Protein AF-J1I7Q8-F1 (afdb_monomer_lite)

pLDDT: mean 83.84, std 15.62, range [47.03, 97.5]

Organism: NCBI:txid694433

Secondary structure (DSSP, 8-state):
-HHHHHHHHHHHHHHHTTTT-------TTS-HHHHHHHHHSTTSTTSHHHHHHHHHHHTHHHHTT-BHHHHHHHH-S-SEE-TTS-EEEE-S-SGGGGT-----S--EEEEEEETTTEEEEEEEE--

Radius of gyration: 21.46 Å; chains: 1; bounding box: 40×26×73 Å

Sequence (127 aa):
MRKEIRLSCIIIIATLFFSCVRSRGEVVIFNDAFFKQWRRDKKGCGSFRANNFQLLIENKTKIVGVDIRNIRSKLGAPEKKMNNGNWLYYLEGGIQCLGDSNIVDVKVLIVEIENQKNIIDLKVLVP

Foldseek 3Di:
DVVVVVVVVVVVVVVVVPPPPPPLLDLVPDDLVLLVVLVVCQQQAVLSLVVCVVVCVVCVVSQFFHWPVVVCVRNPAALDQDPQRKGKGFRHDDCVVVPDSDDDQGKIWIFDDDPNTGTHDIDIDGD

Structure (mmCIF, N/CA/C/O backbone):
data_AF-J1I7Q8-F1
#
_entry.id   AF-J1I7Q8-F1
#
loop_
_atom_site.group_PDB
_atom_site.id
_atom_site.type_symbol
_atom_site.label_atom_id
_atom_site.label_alt_id
_atom_site.label_comp_id
_atom_site.label_asym_id
_atom_site.label_entity_id
_atom_site.label_seq_id
_atom_site.pdbx_PDB_ins_code
_atom_site.Cartn_x
_atom_site.Cartn_y
_atom_site.Cartn_z
_atom_site.occupancy
_atom_site.B_iso_or_equiv
_atom_site.auth_seq_id
_atom_site.auth_comp_id
_atom_site.auth_asym_id
_atom_site.auth_atom_id
_atom_site.pdbx_PDB_model_num
ATOM 1 N N . MET A 1 1 ? -27.393 -10.937 56.083 1.00 50.53 1 MET A N 1
ATOM 2 C CA . MET A 1 1 ? -27.938 -10.842 54.706 1.00 50.53 1 MET A CA 1
ATOM 3 C C . MET A 1 1 ? -27.647 -9.532 53.960 1.00 50.53 1 MET A C 1
ATOM 5 O O . MET A 1 1 ? -27.207 -9.623 52.827 1.00 50.53 1 MET A O 1
ATOM 9 N N . ARG A 1 2 ? -27.811 -8.314 54.518 1.00 54.06 2 ARG A N 1
ATOM 10 C CA . ARG A 1 2 ? -27.573 -7.058 53.745 1.00 54.06 2 ARG A CA 1
ATOM 11 C C . ARG A 1 2 ? -26.113 -6.789 53.327 1.00 54.06 2 ARG A C 1
ATOM 13 O O . ARG A 1 2 ? -25.888 -6.016 52.402 1.00 54.06 2 ARG A O 1
ATOM 20 N N . LYS A 1 3 ? -25.126 -7.389 54.005 1.00 47.19 3 LYS A N 1
ATOM 21 C CA . LYS A 1 3 ? -23.694 -7.189 53.705 1.00 47.19 3 LYS A CA 1
ATOM 22 C C . LYS A 1 3 ? -23.217 -7.991 52.484 1.00 47.19 3 LYS A C 1
ATOM 24 O O . LYS A 1 3 ? -22.338 -7.519 51.776 1.00 47.19 3 LYS A O 1
ATOM 29 N N . GLU A 1 4 ? -23.844 -9.128 52.184 1.00 51.16 4 GLU A N 1
ATOM 30 C CA . GLU A 1 4 ? -23.418 -10.008 51.079 1.00 51.16 4 GLU A CA 1
ATOM 31 C C . GLU A 1 4 ? -23.901 -9.526 49.706 1.00 51.16 4 GLU A C 1
ATOM 33 O O . GLU A 1 4 ? -23.203 -9.658 48.701 1.00 51.16 4 GLU A O 1
ATOM 38 N N . ILE A 1 5 ? -25.045 -8.836 49.680 1.00 57.72 5 ILE A N 1
ATOM 39 C CA . ILE A 1 5 ? -25.576 -8.189 48.471 1.00 57.72 5 ILE A CA 1
ATOM 40 C C . ILE A 1 5 ? -24.646 -7.050 48.011 1.00 57.72 5 ILE A C 1
ATOM 42 O O . ILE A 1 5 ? -24.447 -6.851 46.816 1.00 57.72 5 ILE A O 1
ATOM 46 N N . ARG A 1 6 ? -24.008 -6.333 48.951 1.00 59.66 6 ARG A N 1
ATOM 47 C CA . ARG A 1 6 ? -23.072 -5.242 48.624 1.00 59.66 6 ARG A CA 1
ATOM 48 C C . ARG A 1 6 ? -21.780 -5.743 47.984 1.00 59.66 6 ARG A C 1
ATOM 50 O O . ARG A 1 6 ? -21.266 -5.076 47.093 1.00 59.66 6 ARG A O 1
ATOM 57 N N . LEU A 1 7 ? -21.281 -6.906 48.408 1.00 59.75 7 LEU A N 1
ATOM 58 C CA . LEU A 1 7 ? -20.065 -7.494 47.843 1.00 59.75 7 LEU A CA 1
ATOM 59 C C . LEU A 1 7 ? -20.290 -7.960 46.395 1.00 59.75 7 LEU A C 1
ATOM 61 O O . LEU A 1 7 ? -19.449 -7.729 45.531 1.00 59.75 7 LEU A O 1
ATOM 65 N N . SER A 1 8 ? -21.463 -8.538 46.122 1.00 61.22 8 SER A N 1
ATOM 66 C CA . SER A 1 8 ? -21.819 -9.050 44.793 1.00 61.22 8 SER A CA 1
ATOM 67 C C . SER A 1 8 ? -21.949 -7.936 43.745 1.00 61.22 8 SER A C 1
ATOM 69 O O . SER A 1 8 ? -21.463 -8.084 42.625 1.00 61.22 8 SER A O 1
ATOM 71 N N . CYS A 1 9 ? -22.513 -6.777 44.109 1.00 61.56 9 CYS A N 1
ATOM 72 C CA . CYS A 1 9 ? -22.614 -5.635 43.190 1.00 61.56 9 CYS A CA 1
ATOM 73 C C . CYS A 1 9 ? -21.246 -5.047 42.802 1.00 61.56 9 CYS A C 1
ATOM 75 O O . CYS A 1 9 ? -21.074 -4.596 41.672 1.00 61.56 9 CYS A O 1
ATOM 77 N N . ILE A 1 10 ? -20.259 -5.071 43.705 1.00 68.75 10 ILE A N 1
ATOM 78 C CA . ILE A 1 10 ? -18.914 -4.535 43.435 1.00 68.75 10 ILE A CA 1
ATOM 79 C C . ILE A 1 10 ? -18.166 -5.415 42.419 1.00 68.75 10 ILE A C 1
ATOM 81 O O . ILE A 1 10 ? -17.486 -4.894 41.537 1.00 68.75 10 ILE A O 1
ATOM 85 N N . ILE A 1 11 ? -18.349 -6.738 42.482 1.00 67.62 11 ILE A N 1
ATOM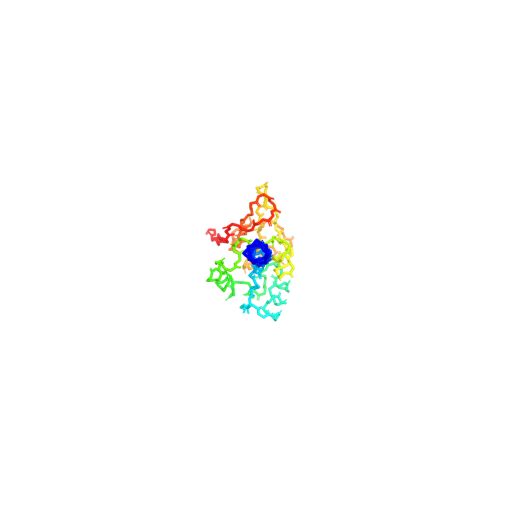 86 C CA . ILE A 1 11 ? -17.718 -7.696 41.558 1.00 67.62 11 ILE A CA 1
ATOM 87 C C . ILE A 1 11 ? -18.308 -7.578 40.140 1.00 67.62 11 ILE A C 1
ATOM 89 O O . ILE A 1 11 ? -17.575 -7.616 39.148 1.00 67.62 11 ILE A O 1
ATOM 93 N N . ILE A 1 12 ? -19.622 -7.362 40.025 1.00 67.88 12 ILE A N 1
ATOM 94 C CA . ILE A 1 12 ? -20.297 -7.166 38.730 1.00 67.88 12 ILE A CA 1
ATOM 95 C C . ILE A 1 12 ? -19.869 -5.839 38.083 1.00 67.88 12 ILE A C 1
ATOM 97 O O . ILE A 1 12 ? -19.631 -5.780 36.881 1.00 67.88 12 ILE A O 1
ATOM 101 N N . ILE A 1 13 ? -19.684 -4.776 38.870 1.00 68.19 13 ILE A N 1
ATOM 102 C CA . ILE A 1 13 ? -19.198 -3.489 38.347 1.00 68.19 13 ILE A CA 1
ATOM 103 C C . ILE A 1 13 ? -17.735 -3.594 37.890 1.00 68.19 13 ILE A C 1
ATOM 105 O O . ILE A 1 13 ? -17.384 -3.054 36.843 1.00 68.19 13 ILE A O 1
ATOM 109 N N . ALA A 1 14 ? -16.886 -4.332 38.612 1.00 64.31 14 ALA A N 1
ATOM 110 C CA . ALA A 1 14 ? -15.481 -4.514 38.241 1.00 64.31 14 ALA A CA 1
ATOM 111 C C . ALA A 1 14 ? -15.294 -5.298 36.925 1.00 64.31 14 ALA A C 1
ATOM 113 O O . ALA A 1 14 ? -14.374 -5.007 36.161 1.00 64.31 14 ALA A O 1
ATOM 114 N N . THR A 1 15 ? -16.179 -6.251 36.617 1.00 64.56 15 THR A N 1
ATOM 115 C CA . THR A 1 15 ? -16.116 -7.036 35.367 1.00 64.56 15 THR A CA 1
ATOM 116 C C . THR A 1 15 ? -16.567 -6.248 34.132 1.00 64.56 15 THR A C 1
ATOM 118 O O . THR A 1 15 ? -16.089 -6.513 33.027 1.00 64.56 15 THR A O 1
ATOM 121 N N . LEU A 1 16 ? -17.392 -5.209 34.301 1.00 62.41 16 LEU A N 1
ATOM 122 C CA . LEU A 1 16 ? -17.797 -4.318 33.206 1.00 62.41 16 LEU A CA 1
ATOM 123 C C . LEU A 1 16 ? -16.658 -3.409 32.713 1.00 62.41 16 LEU A C 1
ATOM 125 O O . LEU A 1 16 ? -16.631 -3.054 31.535 1.00 62.41 16 LEU A O 1
ATOM 129 N N . PHE A 1 17 ? -15.672 -3.084 33.559 1.00 59.25 17 PHE A N 1
ATOM 130 C CA . PHE A 1 17 ? -14.533 -2.247 33.154 1.00 59.25 17 PHE A CA 1
ATOM 131 C C . PHE A 1 17 ? -13.473 -2.985 32.319 1.00 59.25 17 PHE A C 1
ATOM 133 O O . PHE A 1 17 ? -12.707 -2.336 31.609 1.00 59.25 17 PHE A O 1
ATOM 140 N N . PHE A 1 18 ? -13.447 -4.323 32.324 1.00 58.16 18 PHE A N 1
ATOM 141 C CA . PHE A 1 18 ? -12.488 -5.106 31.528 1.00 58.16 18 PHE A CA 1
ATOM 142 C C . PHE A 1 18 ? -12.961 -5.434 30.100 1.00 58.16 18 PHE A C 1
ATOM 144 O O . PHE A 1 18 ? -12.168 -5.916 29.294 1.00 58.16 18 PHE A O 1
ATOM 151 N N . SER A 1 19 ? -14.207 -5.118 29.730 1.00 56.44 19 SER A N 1
ATOM 152 C CA . SER A 1 19 ? -14.750 -5.448 28.396 1.00 56.44 19 SER A CA 1
ATOM 153 C C . SER A 1 19 ? -14.355 -4.476 27.272 1.00 56.44 19 SER A C 1
ATOM 155 O O . SER A 1 19 ? -14.834 -4.604 26.150 1.00 56.44 19 SER A O 1
ATOM 157 N N . CYS A 1 20 ? -13.456 -3.521 27.528 1.00 57.31 20 CYS A N 1
ATOM 158 C CA . CYS A 1 20 ? -13.018 -2.538 26.532 1.00 57.31 20 CYS A CA 1
ATOM 159 C C . CYS A 1 20 ? -11.518 -2.626 26.206 1.00 57.31 20 CYS A C 1
ATOM 161 O O . CYS A 1 20 ? -10.881 -1.621 25.892 1.00 57.31 20 CYS A O 1
ATOM 163 N N . VAL A 1 21 ? -10.925 -3.825 26.217 1.00 55.06 21 VAL A N 1
ATOM 164 C CA . VAL A 1 21 ? -9.660 -4.040 25.497 1.00 55.06 21 VAL A CA 1
ATOM 165 C C . VAL A 1 21 ? -10.000 -4.153 24.015 1.00 55.06 21 VAL A C 1
ATOM 167 O O . VAL A 1 21 ? -10.195 -5.231 23.459 1.00 55.06 21 VAL A O 1
ATOM 170 N N . ARG A 1 22 ? -10.124 -2.989 23.370 1.00 52.69 22 ARG A N 1
ATOM 171 C CA . ARG A 1 22 ? -10.177 -2.867 21.915 1.00 52.69 22 ARG A CA 1
ATOM 172 C C . ARG A 1 22 ? -8.863 -3.426 21.385 1.00 52.69 22 ARG A C 1
ATOM 174 O O . ARG A 1 22 ? -7.862 -2.713 21.354 1.00 52.69 22 ARG A O 1
ATOM 181 N N . SER A 1 23 ? -8.872 -4.709 21.024 1.00 47.03 23 SER A N 1
ATOM 182 C CA . SER A 1 23 ? -7.793 -5.353 20.286 1.00 47.03 23 SER A CA 1
ATOM 183 C C . SER A 1 23 ? -7.527 -4.489 19.058 1.00 47.03 23 SER A C 1
ATOM 185 O O . SER A 1 23 ? -8.313 -4.455 18.109 1.00 47.03 23 SER A O 1
ATOM 187 N N . ARG A 1 24 ? -6.465 -3.680 19.115 1.00 53.81 24 ARG A N 1
ATOM 188 C CA . ARG A 1 24 ? -5.885 -3.094 17.914 1.00 53.81 24 ARG A CA 1
ATOM 189 C C . ARG A 1 24 ? -5.363 -4.305 17.173 1.00 53.81 24 ARG A C 1
ATOM 191 O O . ARG A 1 24 ? -4.344 -4.837 17.590 1.00 53.81 24 ARG A O 1
ATOM 198 N N . GLY A 1 25 ? -6.111 -4.772 16.173 1.00 49.53 25 GLY A N 1
ATOM 199 C CA . GLY A 1 25 ? -5.692 -5.861 15.305 1.00 49.53 25 GLY A CA 1
ATOM 200 C C . GLY A 1 25 ? -4.316 -5.519 14.763 1.00 49.53 25 GLY A C 1
ATOM 201 O O . GLY A 1 25 ? -4.176 -4.713 13.846 1.00 49.53 25 GLY A O 1
ATOM 202 N N . GLU A 1 26 ? -3.287 -6.047 15.412 1.00 50.47 26 GLU A N 1
ATOM 203 C CA . GLU A 1 26 ? -1.936 -5.928 14.929 1.00 50.47 26 GLU A CA 1
ATOM 204 C C . GLU A 1 26 ? -1.910 -6.755 13.649 1.00 50.47 26 GLU A C 1
ATOM 206 O O . GLU A 1 26 ? -2.333 -7.915 13.615 1.00 50.47 26 GLU A O 1
ATOM 211 N N . VAL A 1 27 ? -1.516 -6.127 12.546 1.00 54.62 27 VAL A N 1
ATOM 212 C CA . VAL A 1 27 ? -1.408 -6.806 11.258 1.00 54.62 27 VAL A CA 1
ATOM 213 C C . VAL A 1 27 ? -0.137 -7.664 11.313 1.00 54.62 27 VAL A C 1
ATOM 215 O O . VAL A 1 27 ? 0.883 -7.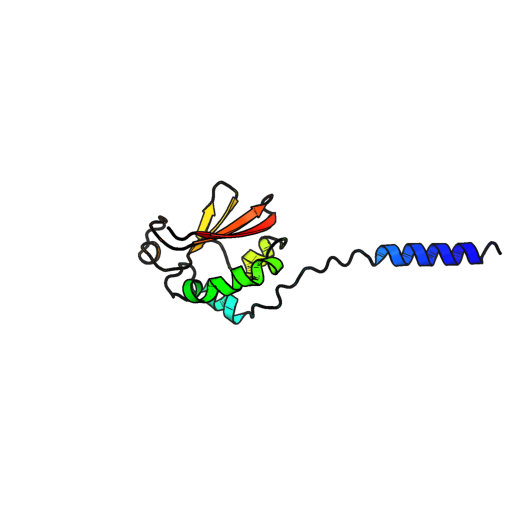316 10.732 1.00 54.62 27 VAL A O 1
ATOM 218 N N . VAL A 1 28 ? -0.192 -8.771 12.064 1.00 52.25 28 VAL A N 1
ATOM 219 C CA . VAL A 1 28 ? 0.936 -9.669 12.398 1.00 52.25 28 VAL A CA 1
ATOM 220 C C . VAL A 1 28 ? 1.523 -10.389 11.165 1.00 52.25 28 VAL A C 1
ATOM 222 O O . VAL A 1 28 ? 2.539 -11.061 11.263 1.00 52.25 28 VAL A O 1
ATOM 225 N N . ILE A 1 29 ? 0.932 -10.249 9.973 1.00 61.19 29 ILE A N 1
ATOM 226 C CA . ILE A 1 29 ? 1.358 -11.017 8.788 1.00 61.19 29 ILE A CA 1
ATOM 227 C C . ILE A 1 29 ? 2.575 -10.406 8.085 1.00 61.19 29 ILE A C 1
ATOM 229 O O . ILE A 1 29 ? 3.413 -11.127 7.549 1.00 61.19 29 ILE A O 1
ATOM 233 N N . PHE A 1 30 ? 2.695 -9.081 8.067 1.00 74.75 30 PHE A N 1
ATOM 234 C CA . PHE A 1 30 ? 3.762 -8.427 7.318 1.00 74.75 30 PHE A CA 1
ATOM 235 C C . PHE A 1 30 ? 4.965 -8.184 8.221 1.00 74.75 30 PHE A C 1
ATOM 237 O O . PHE A 1 30 ? 4.898 -7.397 9.168 1.00 74.75 30 PHE A O 1
ATOM 244 N N . ASN A 1 31 ? 6.088 -8.821 7.898 1.00 84.44 31 ASN A N 1
ATOM 245 C CA . ASN A 1 31 ? 7.342 -8.513 8.567 1.00 84.44 31 ASN A CA 1
ATOM 246 C C . ASN A 1 31 ? 7.871 -7.130 8.139 1.00 84.44 31 ASN A C 1
ATOM 248 O O . ASN A 1 31 ? 7.505 -6.570 7.100 1.00 84.44 31 ASN A O 1
ATOM 252 N N . ASP A 1 32 ? 8.772 -6.562 8.937 1.00 88.75 32 ASP A N 1
ATOM 253 C CA . ASP A 1 32 ? 9.324 -5.237 8.643 1.00 88.75 32 ASP A CA 1
ATOM 254 C C . ASP A 1 32 ? 10.143 -5.202 7.343 1.00 88.75 32 ASP A C 1
ATOM 256 O O . ASP A 1 32 ? 10.263 -4.143 6.721 1.00 88.75 32 ASP A O 1
ATOM 260 N N . ALA A 1 33 ? 10.668 -6.347 6.891 1.00 92.31 33 ALA A N 1
ATOM 261 C CA . ALA A 1 33 ? 11.394 -6.453 5.630 1.00 92.31 33 ALA A CA 1
ATOM 262 C C . ALA A 1 33 ? 10.482 -6.187 4.422 1.00 92.31 33 ALA A C 1
ATOM 264 O O . ALA A 1 33 ? 10.867 -5.406 3.549 1.00 92.31 33 ALA A O 1
ATOM 265 N N . PHE A 1 34 ? 9.266 -6.744 4.407 1.00 93.31 34 PHE A N 1
ATOM 266 C CA . PHE A 1 34 ? 8.252 -6.465 3.389 1.00 93.31 34 PHE A CA 1
ATOM 267 C C . PHE A 1 34 ? 7.979 -4.963 3.297 1.00 93.31 34 PHE A C 1
ATOM 269 O O . PHE A 1 34 ? 8.129 -4.361 2.236 1.00 93.31 34 PHE A O 1
ATOM 276 N N . PHE A 1 35 ? 7.666 -4.320 4.424 1.00 93.44 35 PHE A N 1
ATOM 277 C CA . PHE A 1 35 ? 7.342 -2.894 4.424 1.00 93.44 35 PHE A CA 1
ATOM 278 C C . PHE A 1 35 ? 8.541 -2.009 4.078 1.00 93.44 35 PHE A C 1
ATOM 280 O O . PHE A 1 35 ? 8.391 -0.954 3.461 1.00 93.44 35 PHE A O 1
ATOM 287 N N . LYS A 1 36 ? 9.754 -2.428 4.448 1.00 95.38 36 LYS A N 1
ATOM 288 C CA . LYS A 1 36 ? 10.985 -1.740 4.056 1.00 95.38 36 LYS A CA 1
ATOM 289 C C . LYS A 1 36 ? 11.181 -1.782 2.544 1.00 95.38 36 LYS A C 1
ATOM 291 O O . LYS A 1 36 ? 11.512 -0.750 1.965 1.00 95.38 36 LYS A O 1
ATOM 296 N N . GLN A 1 37 ? 10.965 -2.932 1.911 1.00 96.38 37 GLN A N 1
ATOM 297 C CA . GLN A 1 37 ? 11.037 -3.049 0.455 1.00 96.38 37 GLN A CA 1
ATOM 298 C C . GLN A 1 37 ? 9.900 -2.286 -0.236 1.00 96.38 37 GLN A C 1
ATOM 300 O O . GLN A 1 37 ? 10.167 -1.510 -1.149 1.00 96.38 37 GLN A O 1
ATOM 305 N N . TRP A 1 38 ? 8.673 -2.373 0.284 1.00 95.94 38 TRP A N 1
ATOM 306 C CA . TRP A 1 38 ? 7.521 -1.618 -0.217 1.00 95.94 38 TRP A CA 1
ATOM 307 C C . TRP A 1 38 ? 7.778 -0.108 -0.272 1.00 95.94 38 TRP A C 1
ATOM 309 O O . TRP A 1 38 ? 7.475 0.556 -1.264 1.00 95.94 38 TRP A O 1
ATOM 319 N N . ARG A 1 39 ? 8.356 0.450 0.800 1.00 95.62 39 ARG A N 1
ATOM 320 C CA . ARG A 1 39 ? 8.695 1.878 0.884 1.00 95.62 39 ARG A CA 1
ATOM 321 C C . ARG A 1 39 ? 9.876 2.265 -0.004 1.00 95.62 39 ARG A C 1
ATOM 323 O O . ARG A 1 39 ? 9.922 3.404 -0.461 1.00 95.62 39 ARG A O 1
ATOM 330 N N . ARG A 1 40 ? 10.832 1.354 -0.223 1.00 96.38 40 ARG A N 1
ATOM 331 C CA . ARG A 1 40 ? 11.956 1.571 -1.152 1.00 96.38 40 ARG A CA 1
ATOM 332 C C . ARG A 1 40 ? 11.462 1.672 -2.590 1.00 96.38 40 ARG A C 1
ATOM 334 O O . ARG A 1 40 ? 11.926 2.535 -3.324 1.00 96.38 40 ARG A O 1
ATOM 341 N N . ASP A 1 41 ? 10.474 0.865 -2.952 1.00 95.75 41 ASP A N 1
ATOM 342 C CA . ASP A 1 41 ? 9.844 0.892 -4.268 1.00 95.75 41 ASP A CA 1
ATOM 343 C C . ASP A 1 41 ? 8.724 1.946 -4.362 1.00 95.75 41 ASP A C 1
ATOM 345 O O . ASP A 1 41 ? 7.589 1.659 -4.733 1.00 95.75 41 ASP A O 1
ATOM 349 N N . LYS A 1 42 ? 9.022 3.198 -3.982 1.00 91.38 42 LYS A N 1
ATOM 350 C CA . LYS A 1 42 ? 8.011 4.262 -3.845 1.00 91.38 42 LYS A CA 1
ATOM 351 C C . LYS A 1 42 ? 7.196 4.494 -5.124 1.00 91.38 42 LYS A C 1
ATOM 353 O O . LYS A 1 42 ? 6.041 4.861 -5.050 1.00 91.38 42 LYS A O 1
ATOM 358 N N . LYS A 1 43 ? 7.779 4.310 -6.304 1.00 92.00 43 LYS A N 1
ATOM 359 C CA . LYS A 1 43 ? 7.105 4.591 -7.582 1.00 92.00 43 LYS A CA 1
ATOM 360 C C . LYS A 1 43 ? 6.673 3.329 -8.345 1.00 92.00 43 LYS A C 1
ATOM 362 O O . LYS A 1 43 ? 6.242 3.454 -9.486 1.00 92.00 43 LYS A O 1
ATOM 367 N N . GLY A 1 44 ? 6.824 2.142 -7.750 1.00 92.81 44 GLY A N 1
ATOM 368 C CA . GLY A 1 44 ? 6.600 0.858 -8.430 1.00 92.81 44 GLY A CA 1
ATOM 369 C C . GLY A 1 44 ? 7.679 0.489 -9.462 1.00 92.81 44 GLY A C 1
ATOM 370 O O . GLY A 1 44 ? 7.579 -0.548 -10.111 1.00 92.81 44 GLY A O 1
ATOM 371 N N . CYS A 1 45 ? 8.724 1.311 -9.622 1.00 93.44 45 CYS A N 1
ATOM 372 C CA . CYS A 1 45 ? 9.779 1.130 -10.626 1.00 93.44 45 CYS A CA 1
ATOM 373 C C . CYS A 1 45 ? 10.678 -0.086 -10.365 1.00 93.44 45 CYS A C 1
ATOM 375 O O . CYS A 1 45 ? 11.350 -0.562 -11.273 1.00 93.44 45 CYS A O 1
ATOM 377 N N . GLY A 1 46 ? 10.727 -0.573 -9.124 1.00 95.00 46 GLY A N 1
ATOM 378 C CA . GLY A 1 46 ? 11.517 -1.732 -8.716 1.00 95.00 46 GLY A CA 1
ATOM 379 C C . GLY A 1 46 ? 10.769 -3.061 -8.809 1.00 95.00 46 GLY A C 1
ATOM 380 O O . GLY A 1 46 ? 11.317 -4.075 -8.389 1.00 95.00 46 GLY A O 1
ATOM 381 N N . SER A 1 47 ? 9.527 -3.071 -9.311 1.00 94.94 47 SER A N 1
ATOM 382 C CA . SER A 1 47 ? 8.648 -4.251 -9.432 1.00 94.94 47 SER A CA 1
ATOM 383 C C . SER A 1 47 ? 8.291 -4.958 -8.115 1.00 94.94 47 SER A C 1
ATOM 385 O O . SER A 1 47 ? 7.518 -5.916 -8.117 1.00 94.94 47 SER A O 1
ATOM 387 N N . PHE A 1 48 ? 8.802 -4.506 -6.966 1.00 96.25 48 PHE A N 1
ATOM 388 C CA . PHE A 1 48 ? 8.518 -5.138 -5.683 1.00 96.25 48 PHE A CA 1
ATOM 389 C C . PHE A 1 48 ? 7.031 -5.024 -5.357 1.00 96.25 48 PHE A C 1
ATOM 391 O O . PHE A 1 48 ? 6.410 -6.015 -4.969 1.00 96.25 48 PHE A O 1
ATOM 398 N N . ARG A 1 49 ? 6.440 -3.839 -5.550 1.00 95.75 49 ARG A N 1
ATOM 399 C CA . ARG A 1 49 ? 5.006 -3.635 -5.312 1.00 95.75 49 ARG A CA 1
ATOM 400 C C . ARG A 1 49 ? 4.149 -4.464 -6.270 1.00 95.75 49 ARG A C 1
ATOM 402 O O . ARG A 1 49 ? 3.223 -5.125 -5.805 1.00 95.75 49 ARG A O 1
ATOM 409 N N . ALA A 1 50 ? 4.495 -4.510 -7.557 1.00 95.06 50 ALA A N 1
ATOM 410 C CA . ALA A 1 50 ? 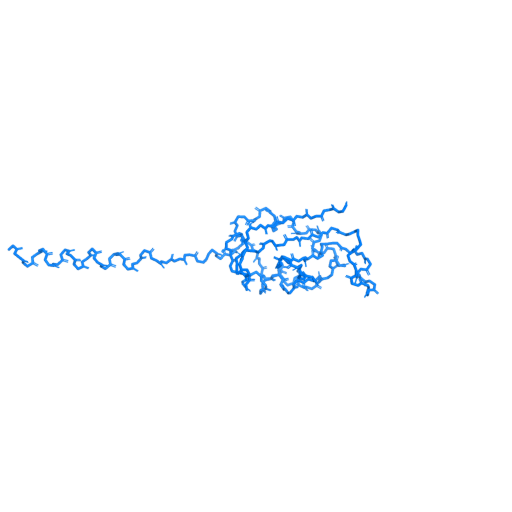3.795 -5.302 -8.573 1.00 95.06 50 ALA A CA 1
ATOM 411 C C . ALA A 1 50 ? 3.758 -6.796 -8.221 1.00 95.06 50 ALA A C 1
ATOM 413 O O . ALA A 1 50 ? 2.725 -7.442 -8.371 1.00 95.06 50 ALA A O 1
ATOM 414 N N . ASN A 1 51 ? 4.854 -7.325 -7.681 1.00 95.75 51 ASN A N 1
ATOM 415 C CA . ASN A 1 51 ? 4.961 -8.743 -7.345 1.00 95.75 51 ASN A CA 1
ATOM 416 C C . ASN A 1 51 ? 4.317 -9.107 -6.000 1.00 95.75 51 ASN A C 1
ATOM 418 O O . ASN A 1 51 ? 4.080 -10.281 -5.738 1.00 95.75 51 ASN A O 1
ATOM 422 N N . ASN A 1 52 ? 4.052 -8.127 -5.129 1.00 95.06 52 ASN A N 1
ATOM 423 C CA . ASN A 1 52 ? 3.684 -8.394 -3.736 1.00 95.06 52 ASN A CA 1
ATOM 424 C C . ASN A 1 52 ? 2.388 -7.710 -3.264 1.00 95.06 52 ASN A C 1
ATOM 426 O O . ASN A 1 52 ? 1.970 -7.934 -2.127 1.00 95.06 52 ASN A O 1
ATOM 430 N N . PHE A 1 53 ? 1.718 -6.897 -4.091 1.00 94.69 53 PHE A N 1
ATOM 431 C CA . PHE A 1 53 ? 0.460 -6.242 -3.696 1.00 94.69 53 PHE A CA 1
ATOM 432 C C . PHE A 1 53 ? -0.646 -7.245 -3.356 1.00 94.69 53 PHE A C 1
ATOM 434 O O . PHE A 1 53 ? -1.504 -6.941 -2.530 1.00 94.69 53 PHE A O 1
ATOM 441 N N . GLN A 1 54 ? -0.618 -8.438 -3.959 1.00 94.25 54 GLN A N 1
ATOM 442 C CA . GLN A 1 54 ? -1.628 -9.466 -3.733 1.00 94.25 54 GLN A CA 1
ATOM 443 C C . GLN A 1 54 ? -1.700 -9.865 -2.253 1.00 94.25 54 GLN A C 1
ATOM 445 O O . GLN A 1 54 ? -2.794 -10.041 -1.727 1.00 94.25 54 GLN A O 1
ATOM 450 N N . LEU A 1 55 ? -0.566 -9.848 -1.539 1.00 92.19 55 LEU A N 1
ATOM 451 C CA . LEU A 1 55 ? -0.524 -10.097 -0.097 1.00 92.19 55 LEU A CA 1
ATOM 452 C C . LEU A 1 55 ? -1.343 -9.067 0.700 1.00 92.19 55 LEU A C 1
ATOM 454 O O . LEU A 1 55 ? -1.926 -9.413 1.727 1.00 92.19 55 LEU A O 1
ATOM 458 N N . LEU A 1 56 ? -1.416 -7.808 0.248 1.00 92.81 56 LEU A N 1
ATOM 459 C CA . LEU A 1 56 ? -2.273 -6.786 0.868 1.00 92.81 56 LEU A CA 1
ATOM 460 C C . LEU A 1 56 ? -3.755 -7.070 0.608 1.00 92.81 56 LEU A C 1
ATOM 462 O O . LEU A 1 56 ? -4.574 -6.879 1.504 1.00 92.81 56 LEU A O 1
ATOM 466 N N . ILE A 1 57 ? -4.092 -7.543 -0.593 1.00 94.19 57 ILE A N 1
ATOM 467 C CA . ILE A 1 57 ? -5.470 -7.853 -0.994 1.00 94.19 57 ILE A CA 1
ATOM 468 C C . ILE A 1 57 ? -5.990 -9.103 -0.281 1.00 94.19 57 ILE A C 1
ATOM 470 O O . ILE A 1 57 ? -7.076 -9.072 0.293 1.00 94.19 57 ILE A O 1
ATOM 474 N N . GLU A 1 58 ? -5.197 -10.171 -0.230 1.00 92.62 58 GLU A N 1
ATOM 475 C CA . GLU A 1 58 ? -5.529 -11.413 0.482 1.00 92.62 58 GLU A CA 1
ATOM 476 C C . GLU A 1 58 ? -5.750 -11.179 1.980 1.00 92.62 58 GLU A C 1
ATOM 478 O O . GLU A 1 58 ? -6.567 -11.843 2.612 1.00 92.62 58 GLU A O 1
ATOM 483 N N . ASN A 1 59 ? -5.068 -10.180 2.546 1.00 91.00 59 ASN A N 1
ATOM 484 C CA . ASN A 1 59 ? -5.158 -9.826 3.960 1.00 91.00 59 ASN A CA 1
ATOM 485 C C . ASN A 1 59 ? -5.963 -8.550 4.218 1.00 91.00 59 ASN A C 1
ATOM 487 O O . ASN A 1 59 ? -5.872 -7.962 5.299 1.00 91.00 59 ASN A O 1
ATOM 491 N N . LYS A 1 60 ? -6.792 -8.141 3.252 1.00 91.75 60 LYS A N 1
ATOM 492 C CA . LYS A 1 60 ? -7.636 -6.943 3.316 1.00 91.75 60 LYS A CA 1
ATOM 493 C C . LYS A 1 60 ? -8.474 -6.877 4.592 1.00 91.75 60 LYS A C 1
ATOM 495 O O . LYS A 1 60 ? -8.567 -5.814 5.195 1.00 91.75 60 LYS A O 1
ATOM 500 N N . THR A 1 61 ? -9.015 -8.002 5.061 1.00 90.75 61 THR A N 1
ATOM 501 C CA . THR A 1 61 ? -9.819 -8.077 6.298 1.00 90.75 61 THR A CA 1
ATOM 502 C C . THR A 1 61 ? -9.061 -7.637 7.552 1.00 90.75 61 THR A C 1
ATOM 504 O O . THR A 1 61 ? -9.685 -7.188 8.507 1.00 90.75 61 THR A O 1
ATOM 507 N N . LYS A 1 62 ? -7.725 -7.721 7.554 1.00 88.31 62 LYS A N 1
ATOM 508 C CA . LYS A 1 62 ? -6.875 -7.243 8.655 1.00 88.31 62 LYS A CA 1
ATOM 509 C C . LYS A 1 62 ? -6.508 -5.765 8.532 1.00 88.31 62 LYS A C 1
ATOM 511 O O . LYS A 1 62 ? -6.033 -5.179 9.498 1.00 88.31 62 LYS A O 1
ATOM 516 N N . ILE A 1 63 ? -6.676 -5.181 7.347 1.00 91.12 63 ILE A N 1
ATOM 517 C CA . ILE A 1 63 ? -6.329 -3.788 7.043 1.00 91.12 63 ILE A CA 1
ATOM 518 C C . ILE A 1 63 ? -7.567 -2.887 7.141 1.00 91.12 63 ILE A C 1
ATOM 520 O O . ILE A 1 63 ? -7.473 -1.747 7.596 1.00 91.12 63 ILE A O 1
ATOM 524 N N . VAL A 1 64 ? -8.736 -3.391 6.746 1.00 92.88 64 VAL A N 1
ATOM 525 C CA . VAL A 1 64 ? -10.011 -2.681 6.891 1.00 92.88 64 VAL A CA 1
ATOM 526 C C . VAL A 1 64 ? -10.299 -2.418 8.375 1.00 92.88 64 VAL A C 1
ATOM 528 O O . VAL A 1 64 ? -10.086 -3.269 9.235 1.00 92.88 64 VAL A O 1
ATOM 531 N N . GLY A 1 65 ? -10.748 -1.202 8.686 1.00 91.88 65 GLY A N 1
ATOM 532 C CA . GLY A 1 65 ? -10.994 -0.712 10.043 1.00 91.88 65 GLY A CA 1
ATOM 533 C C . GLY A 1 65 ? -9.748 -0.202 10.777 1.00 91.88 65 GLY A C 1
ATOM 534 O O . GLY A 1 65 ? -9.876 0.355 11.870 1.00 91.88 65 GLY A O 1
ATOM 535 N N . VAL A 1 66 ? -8.550 -0.349 10.200 1.00 91.44 66 VAL A N 1
ATOM 536 C CA . VAL A 1 66 ? -7.307 0.165 10.789 1.00 91.44 66 VAL A CA 1
ATOM 537 C C . VAL A 1 66 ? -7.216 1.685 10.613 1.00 91.44 66 VAL A C 1
ATOM 539 O O . VAL A 1 66 ? -7.587 2.234 9.573 1.00 91.44 66 VAL A O 1
ATOM 542 N N . ASP A 1 67 ? -6.686 2.367 11.638 1.00 93.56 67 ASP A N 1
ATOM 543 C CA . ASP A 1 67 ? -6.379 3.801 11.584 1.00 93.56 67 ASP A CA 1
ATOM 544 C C . ASP A 1 67 ? -5.363 4.075 10.467 1.00 93.56 67 ASP A C 1
ATOM 546 O O . ASP A 1 67 ? -4.299 3.453 10.374 1.00 93.56 67 ASP A O 1
ATOM 550 N N . ILE A 1 68 ? -5.681 5.057 9.638 1.00 94.19 68 ILE A N 1
ATOM 551 C CA . ILE A 1 68 ? -4.903 5.464 8.477 1.00 94.19 68 ILE A CA 1
ATOM 552 C C . ILE A 1 68 ? -3.433 5.771 8.813 1.00 94.19 68 ILE A C 1
ATOM 554 O O . ILE A 1 68 ? -2.540 5.521 8.002 1.00 94.19 68 ILE A O 1
ATOM 558 N N . ARG A 1 69 ? -3.136 6.264 10.024 1.00 93.06 69 ARG A N 1
ATOM 559 C CA . ARG A 1 69 ? -1.765 6.553 10.475 1.00 93.06 69 ARG A CA 1
ATOM 560 C C . ARG A 1 69 ? -0.948 5.279 10.654 1.00 93.06 69 ARG A C 1
ATOM 562 O O . ARG A 1 69 ? 0.243 5.291 10.344 1.00 93.06 69 ARG A O 1
ATOM 569 N N . ASN A 1 70 ? -1.576 4.188 11.093 1.00 91.19 70 ASN A N 1
ATOM 570 C CA . ASN A 1 70 ? -0.911 2.894 11.239 1.00 91.19 70 ASN A CA 1
ATOM 571 C C . ASN A 1 70 ? -0.549 2.315 9.872 1.00 91.19 70 ASN A C 1
ATOM 573 O O . ASN A 1 70 ? 0.564 1.842 9.678 1.00 91.19 70 ASN A O 1
ATOM 577 N N . ILE A 1 71 ? -1.445 2.407 8.890 1.00 90.75 71 ILE A N 1
ATOM 578 C CA . ILE A 1 71 ? -1.106 1.961 7.536 1.00 90.75 71 ILE A CA 1
ATOM 579 C C . ILE A 1 71 ? -0.085 2.875 6.876 1.00 90.75 71 ILE A C 1
ATOM 581 O O . ILE A 1 71 ? 0.834 2.378 6.231 1.00 90.75 71 ILE A O 1
ATOM 585 N N . ARG A 1 72 ? -0.141 4.189 7.109 1.00 94.00 72 ARG A N 1
ATOM 586 C CA . ARG A 1 72 ? 0.885 5.113 6.612 1.00 94.00 72 ARG A CA 1
ATOM 587 C C . ARG A 1 72 ? 2.275 4.801 7.145 1.00 94.00 72 ARG A C 1
ATOM 589 O O . ARG A 1 72 ? 3.242 4.916 6.399 1.00 94.00 72 ARG A O 1
ATOM 596 N N . SER A 1 73 ? 2.399 4.444 8.424 1.00 92.31 73 SER A N 1
ATOM 597 C CA . SER A 1 73 ? 3.705 4.111 9.007 1.00 92.31 73 SER A CA 1
ATOM 598 C C . SER A 1 73 ? 4.286 2.832 8.397 1.00 92.31 73 SER A C 1
ATOM 600 O O . SER A 1 73 ? 5.503 2.706 8.256 1.00 92.31 73 SER A O 1
ATOM 602 N N . LYS A 1 74 ? 3.420 1.912 7.959 1.00 91.69 74 LYS A N 1
ATOM 603 C CA . LYS A 1 74 ? 3.803 0.668 7.295 1.00 91.69 74 LYS A CA 1
ATOM 604 C C . LYS A 1 74 ? 4.061 0.851 5.790 1.00 91.69 74 LYS A C 1
ATOM 606 O O . LYS A 1 74 ? 5.186 0.626 5.350 1.00 91.69 74 LYS A O 1
ATOM 611 N N . LEU A 1 75 ? 3.093 1.327 5.009 1.00 93.81 75 LEU A N 1
ATOM 612 C CA . LEU A 1 75 ? 3.205 1.477 3.546 1.00 93.81 75 LEU A CA 1
ATOM 613 C C . LEU A 1 75 ? 3.988 2.724 3.102 1.00 93.81 75 LEU A C 1
ATOM 615 O O . LEU A 1 75 ? 4.444 2.797 1.964 1.00 93.81 75 LEU A O 1
ATOM 619 N N . GLY A 1 76 ? 4.183 3.701 3.986 1.00 94.81 76 GLY A N 1
ATOM 620 C CA . GLY A 1 76 ? 4.735 5.005 3.631 1.00 94.81 76 GLY A CA 1
ATOM 621 C C . GLY A 1 76 ? 3.673 5.975 3.104 1.00 94.81 76 GLY A C 1
ATOM 622 O O . GLY A 1 76 ? 2.473 5.688 3.081 1.00 94.81 76 GLY A O 1
ATOM 623 N N . ALA A 1 77 ? 4.120 7.172 2.717 1.00 95.19 77 ALA A N 1
ATOM 624 C CA . ALA A 1 77 ? 3.237 8.172 2.124 1.00 95.19 77 ALA A CA 1
ATOM 625 C C . ALA A 1 77 ? 2.732 7.695 0.750 1.00 95.19 77 ALA A C 1
ATOM 627 O O . ALA A 1 77 ? 3.548 7.173 -0.009 1.00 95.19 77 ALA A O 1
ATOM 628 N N . PRO A 1 78 ? 1.443 7.900 0.426 1.00 95.12 78 PRO A N 1
ATOM 629 C CA . PRO A 1 78 ? 0.929 7.601 -0.904 1.00 95.12 78 PRO A CA 1
ATOM 630 C C . PRO A 1 78 ? 1.568 8.515 -1.943 1.00 95.12 78 PRO A C 1
ATOM 632 O O . PRO A 1 78 ? 1.991 9.634 -1.627 1.00 95.12 78 PRO A O 1
ATOM 635 N N . GLU A 1 79 ? 1.594 8.063 -3.190 1.00 93.88 79 GLU A N 1
ATOM 636 C CA . GLU A 1 79 ? 2.106 8.881 -4.284 1.00 93.88 79 GLU A CA 1
ATOM 637 C C . GLU A 1 79 ? 1.105 9.957 -4.698 1.00 93.88 79 GLU A C 1
ATOM 639 O O . GLU A 1 79 ? 1.516 11.070 -5.025 1.00 93.88 79 GLU A O 1
ATOM 644 N N . LYS A 1 80 ? -0.199 9.682 -4.578 1.00 92.75 80 LYS A N 1
ATOM 645 C CA . LYS A 1 80 ? -1.243 10.695 -4.745 1.00 92.75 80 LYS A CA 1
ATOM 646 C C . LYS A 1 80 ? -2.322 10.555 -3.678 1.00 92.75 80 LYS A C 1
ATOM 648 O O . LYS A 1 80 ? -2.767 9.456 -3.356 1.00 92.75 80 LYS A O 1
ATOM 653 N N . LYS A 1 81 ? -2.758 11.693 -3.140 1.00 94.31 81 LYS A N 1
ATOM 654 C CA . LYS A 1 81 ? -4.020 11.796 -2.401 1.00 94.31 81 LYS A CA 1
ATOM 655 C C . LYS A 1 81 ? -5.087 12.255 -3.382 1.00 94.31 81 LYS A C 1
ATOM 657 O O . LYS A 1 81 ? -4.917 13.284 -4.031 1.00 94.31 81 LYS A O 1
ATOM 662 N N . MET A 1 82 ? -6.137 11.466 -3.528 1.00 92.31 82 MET A N 1
ATOM 663 C CA . MET A 1 82 ? -7.256 11.769 -4.409 1.00 92.31 82 MET A CA 1
ATOM 664 C C . MET A 1 82 ? -8.174 12.815 -3.761 1.00 92.31 82 MET A C 1
ATOM 666 O O . MET A 1 82 ? -8.172 12.982 -2.540 1.00 92.31 82 MET A O 1
ATOM 670 N N . ASN A 1 83 ? -8.986 13.503 -4.567 1.00 91.88 83 ASN A N 1
ATOM 671 C CA . ASN A 1 83 ? -9.888 14.561 -4.085 1.00 91.88 83 ASN A CA 1
ATOM 672 C C . ASN A 1 83 ? -10.930 14.049 -3.076 1.00 91.88 83 ASN A C 1
ATOM 674 O O . ASN A 1 83 ? -11.367 14.794 -2.208 1.00 91.88 83 ASN A O 1
ATOM 678 N N . ASN A 1 84 ? -11.294 12.768 -3.159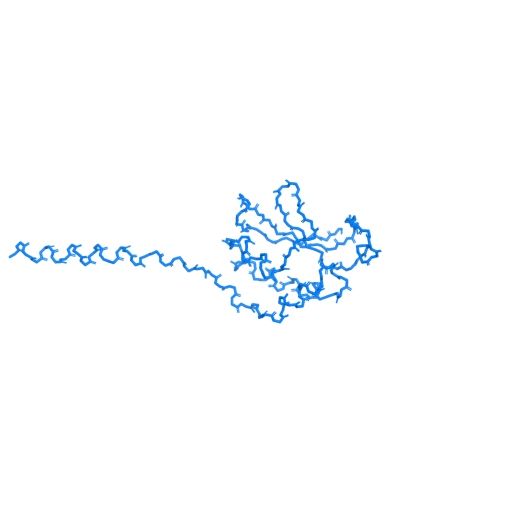 1.00 91.62 84 ASN A N 1
ATOM 679 C CA . ASN A 1 84 ? -12.193 12.101 -2.216 1.00 91.62 84 ASN A CA 1
ATOM 680 C C . ASN A 1 84 ? -11.488 11.619 -0.929 1.00 91.62 84 ASN A C 1
ATOM 682 O O . ASN A 1 84 ? -12.105 10.947 -0.112 1.00 91.62 84 ASN A O 1
ATOM 686 N N . GLY A 1 85 ? -10.202 11.931 -0.747 1.00 93.56 85 GLY A N 1
ATOM 687 C CA . GLY A 1 85 ? -9.413 11.525 0.417 1.00 93.56 85 GLY A CA 1
ATOM 688 C C . GLY A 1 85 ? -8.735 10.159 0.293 1.00 93.56 85 GLY A C 1
ATOM 689 O O . GLY A 1 85 ? -7.889 9.844 1.134 1.00 93.56 85 GLY A O 1
ATOM 690 N N . ASN A 1 86 ? -9.029 9.385 -0.757 1.00 96.06 86 ASN A N 1
ATOM 691 C CA . ASN A 1 86 ? -8.409 8.080 -0.981 1.00 96.06 86 ASN A CA 1
ATOM 692 C C . ASN A 1 86 ? -6.920 8.209 -1.298 1.00 96.06 86 ASN A C 1
ATOM 694 O O . ASN A 1 86 ? -6.434 9.229 -1.800 1.00 96.06 86 ASN A O 1
ATOM 698 N N . TRP A 1 87 ? -6.181 7.153 -0.993 1.00 96.62 87 TRP A N 1
ATOM 699 C CA . TRP A 1 87 ? -4.744 7.092 -1.218 1.00 96.62 87 TRP A CA 1
ATOM 700 C C . TRP A 1 87 ? -4.434 6.202 -2.401 1.00 96.62 87 TRP A C 1
ATOM 702 O O . TRP A 1 87 ? -4.959 5.100 -2.499 1.00 96.62 87 TRP A O 1
ATOM 712 N N . LEU A 1 88 ? -3.548 6.678 -3.266 1.00 95.44 88 LEU A N 1
ATOM 713 C CA . LEU A 1 88 ? -3.088 5.949 -4.432 1.00 95.44 88 LEU A CA 1
ATOM 714 C C . LEU A 1 88 ? -1.620 5.581 -4.264 1.00 95.44 88 LEU A C 1
ATOM 716 O O . LEU A 1 88 ? -0.783 6.444 -3.968 1.00 95.44 88 LEU A O 1
ATOM 720 N N . TYR A 1 89 ? -1.336 4.305 -4.500 1.00 96.12 89 TYR A N 1
ATOM 721 C CA . TYR A 1 89 ? 0.004 3.758 -4.577 1.00 96.12 89 TYR A CA 1
ATOM 722 C C . TYR A 1 89 ? 0.264 3.166 -5.964 1.00 96.12 89 TYR A C 1
ATOM 724 O O . TYR A 1 89 ? -0.527 2.351 -6.437 1.00 96.12 89 TYR A O 1
ATOM 732 N N . TYR A 1 90 ? 1.378 3.522 -6.601 1.00 95.44 90 TYR A N 1
ATOM 733 C CA . TYR A 1 90 ? 1.808 2.856 -7.835 1.00 95.44 90 TYR A CA 1
ATOM 734 C C . TYR A 1 90 ? 2.230 1.421 -7.529 1.00 95.44 90 TYR A C 1
ATOM 736 O O . TYR A 1 90 ? 2.999 1.201 -6.586 1.00 95.44 90 TYR A O 1
ATOM 744 N N . LEU A 1 91 ? 1.723 0.459 -8.304 1.00 95.75 91 LEU A N 1
ATOM 745 C CA . LEU A 1 91 ? 2.117 -0.944 -8.183 1.00 95.75 91 LEU A CA 1
ATOM 746 C C . LEU A 1 91 ? 3.204 -1.313 -9.184 1.00 95.75 91 LEU A C 1
ATOM 748 O O . LEU A 1 91 ? 4.136 -2.016 -8.810 1.00 95.75 91 LEU A O 1
ATOM 752 N N . GLU A 1 92 ? 3.129 -0.805 -10.406 1.00 94.19 92 GLU A N 1
ATOM 753 C CA . GLU A 1 92 ? 4.108 -1.071 -11.461 1.00 94.19 92 GLU A CA 1
ATOM 754 C C . GLU A 1 92 ? 4.771 0.207 -11.967 1.00 94.19 92 GLU A C 1
ATOM 756 O O . GLU A 1 92 ? 4.299 1.315 -11.705 1.00 94.19 92 GLU A O 1
ATOM 761 N N . GLY A 1 93 ? 5.900 0.044 -12.653 1.00 90.94 93 GLY A N 1
ATOM 762 C CA . GLY A 1 93 ? 6.642 1.144 -13.250 1.00 90.94 93 GLY A CA 1
ATOM 763 C C . GLY A 1 93 ? 6.006 1.621 -14.554 1.00 90.94 93 GLY A C 1
ATOM 764 O O . GLY A 1 93 ? 5.535 0.821 -15.352 1.00 90.94 93 GLY A O 1
ATOM 765 N N . GLY A 1 94 ? 6.052 2.929 -14.779 1.00 89.31 94 GLY A N 1
ATOM 766 C CA . GLY A 1 94 ? 5.609 3.587 -16.005 1.00 89.31 94 GLY A CA 1
ATOM 767 C C . GLY A 1 94 ? 6.300 4.938 -16.163 1.00 89.31 94 GLY A C 1
ATOM 768 O O . GLY A 1 94 ? 7.426 5.128 -15.686 1.00 89.31 94 GLY A O 1
ATOM 769 N N . ILE A 1 95 ? 5.624 5.910 -16.779 1.00 88.50 95 ILE A N 1
ATOM 770 C CA . ILE A 1 95 ? 6.187 7.252 -17.018 1.00 88.50 95 ILE A CA 1
ATOM 771 C C . ILE A 1 95 ? 6.617 7.969 -15.724 1.00 88.50 95 ILE A C 1
ATOM 773 O O . ILE A 1 95 ? 7.562 8.762 -15.729 1.00 88.50 95 ILE A O 1
ATOM 777 N N . GLN A 1 96 ? 6.038 7.596 -14.576 1.00 88.88 96 GLN A N 1
ATOM 778 C CA . GLN A 1 96 ? 6.431 8.095 -13.259 1.00 88.88 96 GLN A CA 1
ATOM 779 C C . GLN A 1 96 ? 7.859 7.773 -12.850 1.00 88.88 96 GLN A C 1
ATOM 781 O O . GLN A 1 96 ? 8.451 8.505 -12.042 1.00 88.88 96 GLN A O 1
ATOM 786 N N . CYS A 1 97 ? 8.445 6.732 -13.430 1.00 89.75 97 CYS A N 1
ATOM 787 C CA . CYS A 1 97 ? 9.842 6.383 -13.221 1.00 89.75 97 CYS A CA 1
ATOM 788 C C . CYS A 1 97 ? 10.799 7.359 -13.920 1.00 89.75 97 CYS A C 1
ATOM 790 O O . CYS A 1 97 ? 11.919 7.530 -13.447 1.00 89.75 97 CYS A O 1
ATOM 792 N N . LEU A 1 98 ? 10.340 8.057 -14.965 1.00 88.25 98 LEU A N 1
ATOM 793 C CA . LEU A 1 98 ? 11.128 9.015 -15.750 1.00 88.25 98 LEU A CA 1
ATOM 794 C C . LEU A 1 98 ? 11.029 10.461 -15.239 1.00 88.25 98 LEU A C 1
ATOM 796 O O . LEU A 1 98 ? 11.737 11.335 -15.726 1.00 88.25 98 LEU A O 1
ATOM 800 N N . GLY A 1 99 ? 10.183 10.719 -14.238 1.00 82.44 99 GLY A N 1
ATOM 801 C CA . GLY A 1 99 ? 10.032 12.041 -13.619 1.00 82.44 99 GLY A CA 1
ATOM 802 C C . GLY A 1 99 ? 8.678 12.708 -13.852 1.00 82.44 99 GLY A C 1
ATOM 803 O O . GLY A 1 99 ? 8.390 13.685 -13.165 1.00 82.44 99 GLY A O 1
ATOM 804 N N . ASP A 1 100 ? 7.826 12.158 -14.720 1.00 75.69 100 ASP A N 1
ATOM 805 C CA . ASP A 1 100 ? 6.466 12.663 -14.938 1.00 75.69 100 ASP A CA 1
ATOM 806 C C . ASP A 1 100 ? 5.495 12.098 -13.892 1.00 75.69 100 ASP A C 1
ATOM 808 O O . ASP A 1 100 ? 5.321 10.896 -13.770 1.00 75.69 100 ASP A O 1
ATOM 812 N N . SER A 1 101 ? 4.855 12.941 -13.090 1.00 67.12 101 SER A N 1
ATOM 813 C CA . SER A 1 101 ? 3.950 12.484 -12.028 1.00 67.12 101 SER A CA 1
ATOM 814 C C . SER A 1 101 ? 2.524 12.185 -12.499 1.00 67.12 101 SER A C 1
ATOM 816 O O . SER A 1 101 ? 1.693 11.791 -11.670 1.00 67.12 101 SER A O 1
ATOM 818 N N . ASN A 1 102 ? 2.230 12.356 -13.789 1.00 70.69 102 ASN A N 1
ATOM 819 C CA . ASN A 1 102 ? 0.930 12.025 -14.346 1.00 70.69 102 ASN A CA 1
ATOM 820 C C . ASN A 1 102 ? 0.695 10.512 -14.318 1.00 70.69 102 ASN A C 1
ATOM 822 O O . ASN A 1 102 ? 1.543 9.710 -14.704 1.00 70.69 102 ASN A O 1
ATOM 826 N N . ILE A 1 103 ? -0.485 10.124 -13.834 1.00 64.56 103 ILE A N 1
ATOM 827 C CA . ILE A 1 103 ? -0.934 8.734 -13.874 1.00 64.56 103 ILE A CA 1
ATOM 828 C C . ILE A 1 103 ? -1.398 8.490 -15.304 1.00 64.56 103 ILE A C 1
ATOM 830 O O . ILE A 1 103 ? -2.459 8.978 -15.690 1.00 64.56 103 ILE A O 1
ATOM 834 N N . VAL A 1 104 ? -0.605 7.762 -16.077 1.00 66.38 104 VAL A N 1
ATOM 835 C CA . VAL A 1 104 ? -1.009 7.269 -17.390 1.00 66.38 104 VAL A CA 1
ATOM 836 C C . VAL A 1 104 ? -0.749 5.775 -17.384 1.00 66.38 104 VAL A C 1
ATOM 838 O O . VAL A 1 104 ? 0.390 5.360 -17.198 1.00 66.38 104 VAL A O 1
ATOM 841 N N . ASP A 1 105 ? -1.826 5.008 -17.527 1.00 79.44 105 ASP A N 1
ATOM 842 C CA . ASP A 1 105 ? -1.797 3.592 -17.897 1.00 79.44 105 ASP A CA 1
ATOM 843 C C . ASP A 1 105 ? -0.888 2.697 -17.027 1.00 79.44 105 ASP A C 1
ATOM 845 O O . ASP A 1 105 ? -0.096 1.905 -17.524 1.00 79.44 105 ASP A O 1
ATOM 849 N N . VAL A 1 106 ? -0.979 2.846 -15.699 1.00 89.25 106 VAL A N 1
ATOM 850 C CA . VAL A 1 106 ? -0.298 1.956 -14.747 1.00 89.25 106 VAL A CA 1
ATOM 851 C C . VAL A 1 106 ? -1.257 1.380 -13.718 1.00 89.25 106 VAL A C 1
ATOM 853 O O . VAL A 1 106 ? -2.158 2.057 -13.215 1.00 89.25 106 VAL A O 1
ATOM 856 N N . LYS A 1 107 ? -1.005 0.133 -13.338 1.00 93.62 107 LYS A N 1
ATOM 857 C CA . LYS A 1 107 ? -1.661 -0.560 -12.238 1.00 93.62 107 LYS A CA 1
ATOM 858 C C . LYS A 1 107 ? -1.396 0.150 -10.914 1.00 93.62 107 LYS A C 1
ATOM 860 O O . LYS A 1 107 ? -0.249 0.399 -10.519 1.00 93.62 107 LYS A O 1
ATOM 865 N N . VAL A 1 108 ? -2.470 0.437 -10.183 1.00 95.25 108 VAL A N 1
ATOM 866 C CA . VAL A 1 108 ? -2.417 1.154 -8.903 1.00 95.25 108 VAL A CA 1
ATOM 867 C C . VAL A 1 108 ? -3.202 0.439 -7.813 1.00 95.25 108 VAL A C 1
ATOM 869 O O . VAL A 1 108 ? -4.202 -0.229 -8.064 1.00 95.25 108 VAL A O 1
ATOM 872 N N . LEU A 1 109 ? -2.754 0.618 -6.574 1.00 96.81 109 LEU A N 1
ATOM 873 C CA . LEU A 1 109 ? -3.487 0.263 -5.369 1.00 96.81 109 LEU A CA 1
ATOM 874 C C . LEU A 1 109 ? -4.164 1.519 -4.828 1.00 96.81 109 LEU A C 1
ATOM 876 O O . LEU A 1 109 ? -3.499 2.498 -4.488 1.00 96.81 109 LEU A O 1
ATOM 880 N N . ILE A 1 110 ? -5.481 1.463 -4.704 1.00 96.81 110 ILE A N 1
ATOM 881 C CA . ILE A 1 110 ? -6.301 2.480 -4.061 1.00 96.81 110 ILE A CA 1
ATOM 882 C C . ILE A 1 110 ? -6.647 1.988 -2.659 1.00 96.81 110 ILE A C 1
ATOM 884 O O . ILE A 1 110 ? -7.259 0.935 -2.494 1.00 96.81 110 ILE A O 1
ATOM 888 N N . VAL A 1 111 ? -6.269 2.761 -1.648 1.00 97.19 111 VAL A N 1
ATOM 889 C CA . VAL A 1 111 ? -6.714 2.577 -0.265 1.00 97.19 111 VAL A CA 1
ATOM 890 C C . VAL A 1 111 ? -7.861 3.551 -0.028 1.00 97.19 111 VAL A C 1
ATOM 892 O O . VAL A 1 111 ? -7.664 4.771 -0.028 1.00 97.19 111 VAL A O 1
ATOM 895 N N . GLU A 1 112 ? -9.064 3.009 0.132 1.00 97.50 112 GLU A N 1
ATOM 896 C CA . GLU A 1 112 ? -10.272 3.792 0.369 1.00 97.50 112 GLU A CA 1
ATOM 897 C C . GLU A 1 112 ? -10.398 4.139 1.842 1.00 97.50 112 GLU A C 1
ATOM 899 O O . GLU A 1 112 ? -10.239 3.287 2.722 1.00 97.50 112 GLU A O 1
ATOM 904 N N . ILE A 1 113 ? -10.667 5.413 2.104 1.00 97.06 113 ILE A N 1
ATOM 905 C CA . ILE A 1 113 ? -10.616 5.976 3.445 1.00 97.06 113 IL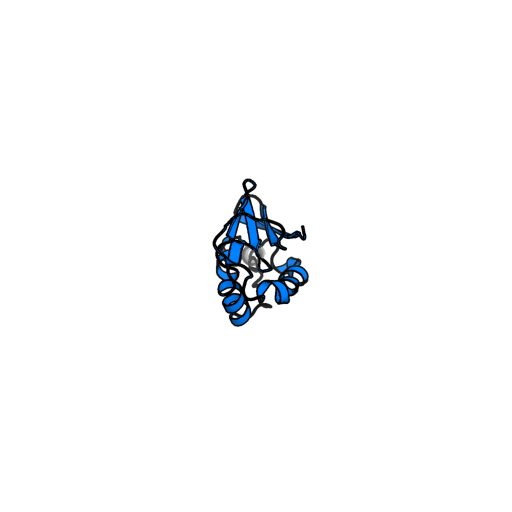E A CA 1
ATOM 906 C C . ILE A 1 113 ? -11.944 6.646 3.753 1.00 97.06 113 ILE A C 1
ATOM 908 O O . ILE A 1 113 ? -12.394 7.530 3.030 1.00 97.06 113 ILE A O 1
ATOM 912 N N . GLU A 1 114 ? -12.518 6.289 4.893 1.00 95.12 114 GLU A N 1
ATOM 913 C CA . GLU A 1 114 ? -13.707 6.934 5.426 1.00 95.12 114 GLU A CA 1
ATOM 914 C C . GLU A 1 114 ? -13.326 7.945 6.511 1.00 95.12 114 GLU A C 1
ATOM 916 O O . GLU A 1 114 ? -12.489 7.680 7.388 1.00 95.12 114 GLU A O 1
ATOM 921 N N . ASN A 1 115 ? -13.949 9.127 6.444 1.00 91.81 115 ASN A N 1
ATOM 922 C CA . ASN A 1 115 ? -13.797 10.208 7.423 1.00 91.81 115 ASN A CA 1
ATOM 923 C C . ASN A 1 115 ? -12.330 10.575 7.710 1.00 91.81 115 ASN A C 1
ATOM 925 O O . ASN A 1 115 ? -11.982 10.957 8.826 1.00 91.81 115 ASN A O 1
ATOM 929 N N . GLN A 1 116 ? -11.453 10.407 6.711 1.00 89.94 116 GLN A N 1
ATOM 930 C CA . GLN A 1 116 ? -10.005 10.641 6.803 1.00 89.94 116 GLN A CA 1
ATOM 931 C C . GLN A 1 116 ? -9.298 9.872 7.933 1.00 89.94 116 GLN A C 1
ATOM 933 O O . GLN A 1 116 ? -8.196 10.245 8.339 1.00 89.94 116 GLN A O 1
ATOM 938 N N . LYS A 1 117 ? -9.918 8.810 8.460 1.00 92.56 117 LYS A N 1
ATOM 939 C CA . LYS A 1 117 ? -9.461 8.159 9.691 1.00 92.56 117 LYS A CA 1
ATOM 940 C C . LYS A 1 117 ? -9.280 6.662 9.543 1.00 92.56 117 LYS A C 1
ATOM 942 O O . LYS A 1 117 ? -8.256 6.154 9.987 1.00 92.56 117 LYS A O 1
ATOM 947 N N . ASN A 1 118 ? -10.243 5.971 8.942 1.00 94.31 118 ASN A N 1
ATOM 948 C CA . ASN A 1 118 ? -10.240 4.513 8.873 1.00 94.31 118 ASN A CA 1
ATOM 949 C C . ASN A 1 118 ? -10.204 4.049 7.425 1.00 94.31 118 ASN A C 1
ATOM 951 O O . ASN A 1 118 ? -10.782 4.686 6.548 1.00 94.31 118 ASN A O 1
ATOM 955 N N . ILE A 1 119 ? -9.552 2.917 7.194 1.00 94.81 119 ILE A N 1
ATOM 956 C CA . ILE A 1 119 ? -9.573 2.259 5.891 1.00 94.81 119 ILE A CA 1
ATOM 957 C C . ILE A 1 119 ? -10.851 1.443 5.774 1.00 94.81 119 ILE A C 1
ATOM 959 O O . ILE A 1 119 ? -11.154 0.650 6.662 1.00 94.81 119 ILE A O 1
ATOM 963 N N . ILE A 1 120 ? -11.575 1.618 4.677 1.00 96.75 120 ILE A N 1
ATOM 964 C CA . ILE A 1 120 ? -12.798 0.860 4.385 1.00 96.75 120 ILE A CA 1
ATOM 965 C C . ILE A 1 120 ? -12.586 -0.180 3.291 1.00 96.75 120 ILE A C 1
ATOM 967 O O . ILE A 1 120 ? -13.257 -1.208 3.292 1.00 96.75 120 ILE A O 1
ATOM 971 N N . ASP A 1 121 ? -11.624 0.045 2.395 1.00 97.00 121 ASP A N 1
ATOM 972 C CA . ASP A 1 121 ? -11.364 -0.853 1.277 1.00 97.00 121 ASP A CA 1
ATOM 973 C C . ASP A 1 121 ? -9.917 -0.722 0.750 1.00 97.00 121 ASP A C 1
ATOM 975 O O . ASP A 1 121 ? -9.240 0.288 0.950 1.00 97.00 121 ASP A O 1
ATOM 979 N N . LEU A 1 122 ? -9.446 -1.766 0.070 1.00 96.31 122 LEU A N 1
ATOM 980 C CA . LEU A 1 122 ? -8.270 -1.798 -0.785 1.00 96.31 122 LEU A CA 1
ATOM 981 C C . LEU A 1 122 ? -8.702 -2.333 -2.154 1.00 96.31 122 LEU A C 1
ATOM 983 O O . LEU A 1 122 ? -9.180 -3.466 -2.259 1.00 96.31 122 LEU A O 1
ATOM 987 N N . LYS A 1 123 ? -8.500 -1.534 -3.201 1.00 95.81 123 LYS A N 1
ATOM 988 C CA . LYS A 1 123 ? -8.843 -1.870 -4.587 1.00 95.81 123 LYS A CA 1
ATOM 989 C C . LYS A 1 123 ? -7.614 -1.782 -5.468 1.00 95.81 123 LYS A C 1
ATOM 991 O O . LYS A 1 123 ? -6.770 -0.912 -5.282 1.00 95.81 123 LYS A O 1
ATOM 996 N N . VAL A 1 124 ? -7.534 -2.666 -6.450 1.00 95.75 124 VAL A N 1
ATOM 997 C CA . VAL A 1 124 ? -6.523 -2.588 -7.501 1.00 95.75 124 VAL A CA 1
ATOM 998 C C . VAL A 1 124 ? -7.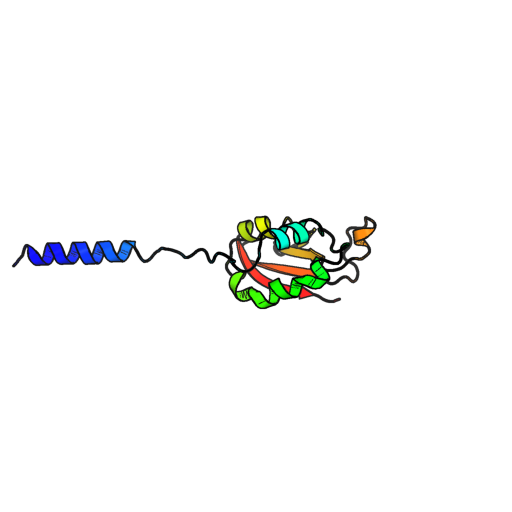215 -2.097 -8.755 1.00 95.75 124 VAL A C 1
ATOM 1000 O O . VAL A 1 124 ? -8.196 -2.699 -9.184 1.00 95.75 124 VAL A O 1
ATOM 1003 N N . LEU A 1 125 ? -6.714 -1.004 -9.314 1.00 93.06 125 LEU A N 1
ATOM 1004 C CA . LEU A 1 125 ? -7.164 -0.504 -10.601 1.00 93.06 125 LEU A CA 1
ATOM 1005 C C . LEU A 1 125 ? -6.112 -0.885 -11.635 1.00 93.06 125 LEU A C 1
ATOM 1007 O O . LEU A 1 125 ? -4.942 -0.524 -11.498 1.00 93.06 125 LEU A O 1
ATOM 1011 N N . VAL A 1 126 ? -6.545 -1.675 -12.610 1.00 87.25 126 VAL A N 1
ATOM 1012 C CA . VAL A 1 126 ? -5.803 -1.975 -13.832 1.00 87.25 126 VAL A CA 1
ATOM 1013 C C . VAL A 1 126 ? -6.454 -1.105 -14.910 1.00 87.25 126 VAL A C 1
ATOM 1015 O O . VAL A 1 126 ? -7.685 -1.154 -15.002 1.00 87.25 126 VAL A O 1
ATOM 1018 N N . PRO A 1 127 ? -5.692 -0.241 -15.590 1.00 77.75 127 PRO A N 1
ATOM 1019 C CA . PRO A 1 127 ? -6.223 0.618 -16.642 1.00 77.75 127 PRO A CA 1
ATOM 1020 C C . PRO A 1 127 ? -6.744 -0.167 -17.854 1.00 77.75 127 PRO A C 1
ATOM 1022 O O . PRO A 1 127 ? -6.384 -1.360 -18.003 1.00 77.75 127 PRO A O 1
#